Protein AF-A0A212QT91-F1 (afdb_monomer_lite)

Structure (mmCIF, N/CA/C/O backbone):
data_AF-A0A212QT91-F1
#
_entry.id   AF-A0A212QT91-F1
#
loop_
_atom_site.group_PDB
_atom_site.id
_atom_site.type_symbol
_atom_site.label_atom_id
_atom_site.label_alt_id
_atom_site.label_comp_id
_atom_site.label_asym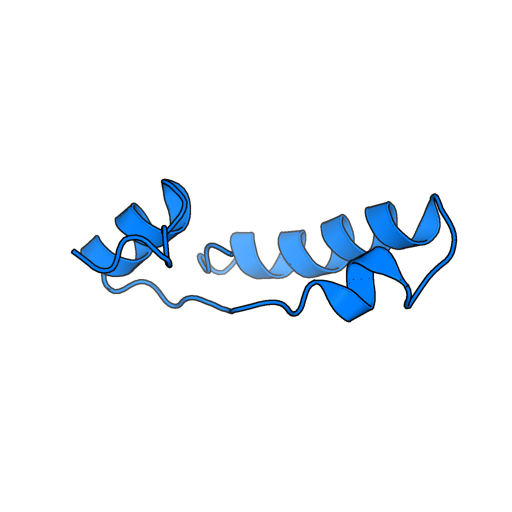_id
_atom_site.label_entity_id
_atom_site.label_seq_id
_atom_site.pdbx_PDB_ins_code
_atom_site.Cartn_x
_atom_site.Cartn_y
_atom_site.Cartn_z
_atom_site.occupancy
_atom_site.B_iso_or_equiv
_atom_site.auth_seq_id
_atom_site.auth_comp_id
_atom_site.auth_asym_id
_atom_site.auth_atom_id
_atom_site.pdbx_PDB_model_num
ATOM 1 N N . MET A 1 1 ? -22.807 0.186 0.922 1.00 54.81 1 MET A N 1
ATOM 2 C CA . MET A 1 1 ? -21.382 -0.170 0.728 1.00 54.81 1 MET A CA 1
ATOM 3 C C . MET A 1 1 ? -20.984 0.347 -0.646 1.00 54.81 1 MET A C 1
ATOM 5 O O . MET A 1 1 ? -21.661 -0.004 -1.602 1.00 54.81 1 MET A O 1
ATOM 9 N N . ASN A 1 2 ? -20.000 1.240 -0.753 1.00 58.16 2 ASN A N 1
ATOM 10 C CA . ASN A 1 2 ? -19.647 1.848 -2.037 1.00 58.16 2 ASN A CA 1
ATOM 11 C C . ASN A 1 2 ? -18.970 0.787 -2.927 1.00 58.16 2 ASN A C 1
ATOM 13 O O . ASN A 1 2 ? -17.879 0.330 -2.596 1.00 58.16 2 ASN A O 1
ATOM 17 N N . ALA A 1 3 ? -19.632 0.343 -4.001 1.00 77.81 3 ALA A N 1
ATOM 18 C CA . ALA A 1 3 ? -19.149 -0.748 -4.862 1.00 77.81 3 ALA A CA 1
ATOM 19 C C . ALA A 1 3 ? -17.813 -0.421 -5.559 1.00 77.81 3 ALA A C 1
ATOM 21 O O . ALA A 1 3 ? -17.111 -1.319 -6.016 1.00 77.81 3 ALA A O 1
ATOM 22 N N . TYR A 1 4 ? -17.447 0.860 -5.578 1.00 83.12 4 TYR A N 1
ATOM 23 C CA . TYR A 1 4 ? -16.270 1.394 -6.253 1.00 83.12 4 TYR A CA 1
ATOM 24 C C . TYR A 1 4 ? -15.016 1.470 -5.373 1.00 83.12 4 TYR A C 1
ATOM 26 O O . TYR A 1 4 ? -13.952 1.822 -5.871 1.00 83.12 4 TYR A O 1
ATOM 34 N N . PHE A 1 5 ? -15.106 1.154 -4.074 1.00 83.75 5 PHE A N 1
ATOM 35 C CA . PHE A 1 5 ? -13.969 1.282 -3.162 1.00 83.75 5 PHE A CA 1
ATOM 36 C C . PHE A 1 5 ? -13.894 0.119 -2.165 1.00 83.75 5 PHE A C 1
ATOM 38 O O . PHE A 1 5 ? -14.838 -0.148 -1.418 1.00 83.75 5 PHE A O 1
ATOM 45 N N . ARG A 1 6 ? -12.750 -0.577 -2.128 1.00 88.75 6 ARG A N 1
ATOM 46 C CA . ARG A 1 6 ? -12.514 -1.722 -1.235 1.00 88.75 6 ARG A CA 1
ATOM 47 C C . ARG A 1 6 ? -11.187 -1.566 -0.501 1.00 88.75 6 ARG A C 1
ATOM 49 O O . ARG A 1 6 ? -10.137 -1.497 -1.122 1.00 88.75 6 ARG A O 1
ATOM 56 N N . PHE A 1 7 ? -11.246 -1.595 0.829 1.00 89.06 7 PHE A N 1
ATOM 57 C CA . PHE 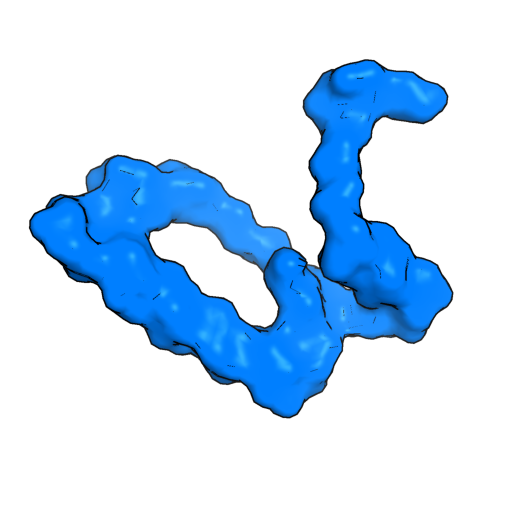A 1 7 ? -10.057 -1.712 1.672 1.00 89.06 7 PHE A CA 1
ATOM 58 C C . PHE A 1 7 ? -9.510 -3.145 1.663 1.00 89.06 7 PHE A C 1
ATOM 60 O O . PHE A 1 7 ? -10.284 -4.109 1.766 1.00 89.06 7 PHE A O 1
ATOM 67 N N . GLY A 1 8 ? -8.182 -3.272 1.613 1.00 87.88 8 GLY A N 1
ATOM 68 C CA . GLY A 1 8 ? -7.480 -4.528 1.862 1.00 87.88 8 GLY A CA 1
ATOM 69 C C . GLY A 1 8 ? -7.649 -5.019 3.311 1.00 87.88 8 GLY A C 1
ATOM 70 O O . GLY A 1 8 ? -8.083 -4.251 4.175 1.00 87.88 8 GLY A O 1
ATOM 71 N N . PRO A 1 9 ? -7.337 -6.296 3.603 1.00 87.12 9 PRO A N 1
ATOM 72 C CA . PRO A 1 9 ? -7.486 -6.871 4.944 1.00 87.12 9 PRO A CA 1
ATOM 73 C C . PRO A 1 9 ? -6.715 -6.103 6.029 1.00 87.12 9 PRO A C 1
ATOM 75 O O . PRO A 1 9 ? -7.283 -5.798 7.073 1.00 87.12 9 PRO A O 1
ATOM 78 N N . HIS A 1 10 ? -5.472 -5.709 5.740 1.00 83.56 10 HIS A N 1
ATOM 79 C CA . HIS A 1 10 ? -4.600 -4.968 6.656 1.00 83.56 10 HIS A CA 1
ATOM 80 C C . HIS A 1 10 ? -5.167 -3.585 7.022 1.00 83.56 10 HIS A C 1
ATOM 82 O O . HIS A 1 10 ? -5.241 -3.244 8.200 1.00 83.56 10 HIS A O 1
ATOM 88 N N . VAL A 1 11 ? -5.675 -2.817 6.045 1.00 89.19 11 VAL A N 1
ATOM 89 C CA . VAL A 1 11 ? -6.281 -1.501 6.318 1.00 89.19 11 VAL A CA 1
ATOM 90 C C . VAL A 1 11 ? -7.547 -1.654 7.160 1.00 89.19 11 VAL A C 1
ATOM 92 O O . VAL A 1 11 ? -7.816 -0.837 8.037 1.00 89.19 11 VAL A O 1
ATOM 95 N N . LYS A 1 12 ? -8.346 -2.704 6.924 1.00 91.31 12 LYS A N 1
ATOM 96 C CA . LYS A 1 12 ? -9.546 -2.968 7.736 1.00 91.31 12 LYS A CA 1
ATOM 97 C C . LYS A 1 12 ? -9.189 -3.213 9.201 1.00 91.31 12 LYS A C 1
ATOM 99 O O . LYS A 1 12 ? -9.843 -2.644 10.073 1.00 91.31 12 LYS A O 1
ATOM 104 N N . GLU A 1 13 ? -8.165 -4.022 9.459 1.00 89.88 13 GLU A N 1
ATOM 105 C CA . GLU A 1 13 ? -7.674 -4.318 10.808 1.00 89.88 13 GLU A CA 1
ATOM 106 C C . GLU A 1 13 ? -7.109 -3.069 11.494 1.00 89.88 13 GLU A C 1
ATOM 108 O O . GLU A 1 13 ? -7.524 -2.740 12.608 1.00 89.88 13 GLU A O 1
ATOM 113 N N . ALA A 1 14 ? -6.251 -2.317 10.799 1.00 89.25 14 ALA A N 1
ATOM 114 C CA . ALA A 1 14 ? -5.672 -1.077 11.308 1.00 89.25 14 ALA A CA 1
ATOM 115 C C . ALA A 1 14 ? -6.754 -0.050 11.674 1.00 89.25 14 ALA A C 1
ATOM 117 O O . ALA A 1 14 ? -6.736 0.524 12.764 1.00 89.25 14 ALA A O 1
ATOM 118 N N . ARG A 1 15 ? -7.776 0.116 10.820 1.00 91.12 15 ARG A N 1
ATOM 119 C CA . ARG A 1 15 ? -8.922 0.992 11.114 1.00 91.12 15 ARG A CA 1
ATOM 120 C C . ARG A 1 15 ? -9.708 0.524 12.334 1.00 91.12 15 ARG A C 1
ATOM 122 O O . ARG A 1 15 ? -10.084 1.360 13.154 1.00 91.12 15 ARG A O 1
ATOM 129 N N . ALA A 1 16 ? -9.953 -0.780 12.470 1.00 92.81 16 ALA A N 1
ATOM 130 C CA . ALA A 1 16 ? -10.676 -1.332 13.617 1.00 92.81 16 ALA A CA 1
ATOM 131 C C . ALA A 1 16 ? -9.934 -1.071 14.937 1.00 92.81 16 ALA A C 1
ATOM 133 O O . ALA A 1 16 ? -10.559 -0.773 15.953 1.00 92.81 16 ALA A O 1
ATOM 134 N N . ARG A 1 17 ? -8.597 -1.112 14.901 1.00 92.88 17 ARG A N 1
ATOM 135 C CA . ARG A 1 17 ? -7.720 -0.831 16.045 1.00 92.88 17 ARG A CA 1
ATOM 136 C C . ARG A 1 17 ? -7.363 0.646 16.223 1.00 92.88 17 ARG A C 1
ATOM 138 O O . ARG A 1 17 ? -6.607 0.965 17.134 1.00 92.88 17 ARG A O 1
ATOM 145 N N . ARG A 1 18 ? -7.892 1.544 15.380 1.00 90.00 18 ARG A N 1
ATOM 146 C CA . ARG A 1 18 ? -7.524 2.975 15.334 1.00 90.00 18 ARG A CA 1
ATOM 147 C C . ARG A 1 18 ? -6.009 3.194 15.222 1.00 90.00 18 ARG A C 1
ATOM 149 O O . ARG A 1 18 ? -5.472 4.149 15.774 1.00 90.00 18 ARG A O 1
ATOM 156 N N . GLN A 1 19 ? -5.332 2.296 14.515 1.00 88.88 19 GLN A N 1
ATOM 157 C CA . GLN A 1 19 ? -3.917 2.432 14.205 1.00 88.88 19 GLN A CA 1
ATOM 158 C C . GLN A 1 19 ? -3.712 3.506 13.128 1.00 88.88 19 GLN A C 1
ATOM 160 O O . GLN A 1 19 ? -4.594 3.705 12.283 1.00 88.88 19 GLN A O 1
ATOM 165 N N . PRO A 1 20 ? -2.566 4.208 13.149 1.00 85.44 20 PRO A N 1
ATOM 166 C CA . PRO A 1 20 ? -2.211 5.150 12.099 1.00 85.44 20 PRO A CA 1
ATOM 167 C C . PRO A 1 20 ? -2.078 4.426 10.752 1.00 85.44 20 PRO A C 1
ATOM 169 O O . PRO A 1 20 ? -1.527 3.330 10.672 1.00 85.44 20 PRO A O 1
ATOM 172 N N . ILE A 1 21 ? -2.596 5.052 9.694 1.00 87.00 21 ILE A N 1
ATOM 173 C CA . ILE A 1 21 ? -2.588 4.524 8.325 1.00 87.00 21 ILE A CA 1
ATOM 174 C C . ILE A 1 21 ? -1.986 5.587 7.417 1.00 87.00 21 ILE A C 1
ATOM 176 O O . ILE A 1 21 ? -2.389 6.751 7.471 1.00 87.00 21 ILE A O 1
ATOM 180 N N . VAL A 1 22 ? -1.051 5.174 6.566 1.00 84.62 22 VAL A N 1
ATOM 181 C CA . VAL A 1 22 ? -0.405 6.038 5.576 1.00 84.62 22 VAL A CA 1
ATOM 182 C C . VAL A 1 22 ? -0.822 5.568 4.189 1.00 84.62 22 VAL A C 1
ATOM 184 O O . VAL A 1 22 ? -0.537 4.441 3.799 1.00 84.62 22 VAL A O 1
ATOM 187 N N . ALA A 1 23 ? -1.511 6.429 3.441 1.00 85.00 23 ALA A N 1
ATOM 188 C CA . ALA A 1 23 ? -1.861 6.147 2.054 1.00 85.00 23 ALA A CA 1
ATOM 189 C C . ALA A 1 23 ? -0.671 6.452 1.134 1.00 85.00 23 ALA A C 1
ATOM 191 O O . ALA A 1 23 ? -0.027 7.491 1.274 1.00 85.00 23 ALA A O 1
ATOM 192 N N . LEU A 1 24 ? -0.413 5.569 0.167 1.00 80.31 24 LEU A N 1
ATOM 193 C CA . LEU A 1 24 ? 0.620 5.751 -0.851 1.00 80.31 24 LEU A CA 1
ATOM 194 C C . LEU A 1 24 ? -0.008 5.860 -2.240 1.00 80.31 24 LEU A C 1
ATOM 196 O O . LEU A 1 24 ? -0.916 5.107 -2.594 1.00 80.31 24 LEU A O 1
ATOM 200 N N . GLU A 1 25 ? 0.504 6.784 -3.047 1.00 80.94 25 GLU A N 1
ATOM 201 C CA . GLU A 1 25 ? 0.063 6.968 -4.425 1.00 80.94 25 GLU A CA 1
ATOM 202 C C . GLU A 1 25 ? 0.695 5.922 -5.359 1.00 80.94 25 GLU A C 1
ATOM 204 O O . GLU A 1 25 ? 1.912 5.737 -5.399 1.00 80.94 25 GLU A O 1
ATOM 209 N N . THR A 1 26 ? -0.128 5.245 -6.165 1.00 75.25 26 THR A N 1
ATOM 210 C CA . THR A 1 26 ? 0.331 4.177 -7.072 1.00 75.25 26 THR A CA 1
ATOM 211 C C . THR A 1 26 ? 1.099 4.701 -8.293 1.00 75.25 26 THR A C 1
ATOM 213 O O . THR A 1 26 ? 1.910 3.970 -8.860 1.00 75.25 26 THR A O 1
ATOM 216 N N . VAL A 1 27 ? 0.899 5.961 -8.698 1.00 68.00 27 VAL A N 1
ATOM 217 C CA . VAL A 1 27 ? 1.549 6.551 -9.886 1.00 68.00 27 VAL A CA 1
ATOM 218 C C . VAL A 1 27 ? 3.070 6.610 -9.727 1.00 68.00 27 VAL A C 1
ATOM 220 O O . VAL A 1 27 ? 3.800 6.250 -10.653 1.00 68.00 27 VAL A O 1
ATOM 223 N N . VAL A 1 28 ? 3.555 6.958 -8.532 1.00 62.53 28 VAL A N 1
ATOM 224 C CA . VAL A 1 28 ? 4.990 6.981 -8.201 1.00 62.53 28 VAL A CA 1
ATOM 225 C C . VAL A 1 28 ? 5.624 5.597 -8.380 1.00 62.53 28 VAL A C 1
ATOM 227 O O . VAL A 1 28 ? 6.729 5.478 -8.906 1.00 62.53 28 VAL A O 1
ATOM 230 N N . VAL A 1 29 ? 4.899 4.539 -8.010 1.00 62.59 29 VAL A N 1
ATOM 231 C CA . VAL A 1 29 ? 5.353 3.145 -8.130 1.00 62.59 29 VAL A CA 1
ATOM 232 C C . VAL A 1 29 ? 5.294 2.645 -9.577 1.00 62.59 29 VAL A C 1
ATOM 234 O O . VAL A 1 29 ? 6.172 1.908 -10.026 1.00 62.59 29 VAL A O 1
ATOM 237 N N . ALA A 1 30 ? 4.251 3.015 -10.318 1.00 62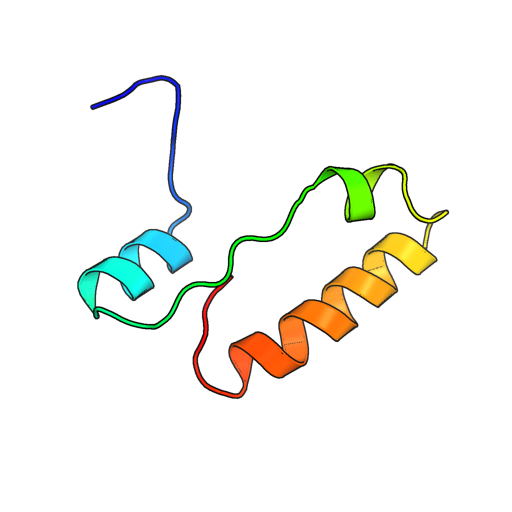.38 30 ALA A N 1
ATOM 238 C CA . ALA A 1 30 ? 3.995 2.470 -11.646 1.00 62.38 30 ALA A CA 1
ATOM 239 C C . ALA A 1 30 ? 4.805 3.156 -12.758 1.00 62.38 30 ALA A C 1
ATOM 241 O O . ALA A 1 30 ? 5.242 2.474 -13.684 1.00 62.38 30 ALA A O 1
ATOM 242 N N . PHE A 1 31 ? 5.018 4.472 -12.667 1.00 63.88 31 PHE A N 1
ATOM 243 C CA . PHE A 1 31 ? 5.593 5.270 -13.760 1.00 63.88 31 PHE A CA 1
ATOM 244 C C . PHE A 1 31 ? 6.753 6.175 -13.335 1.00 63.88 31 PHE A C 1
ATOM 246 O O . PHE A 1 31 ? 7.450 6.705 -14.195 1.00 63.88 31 PHE A O 1
ATOM 253 N N . 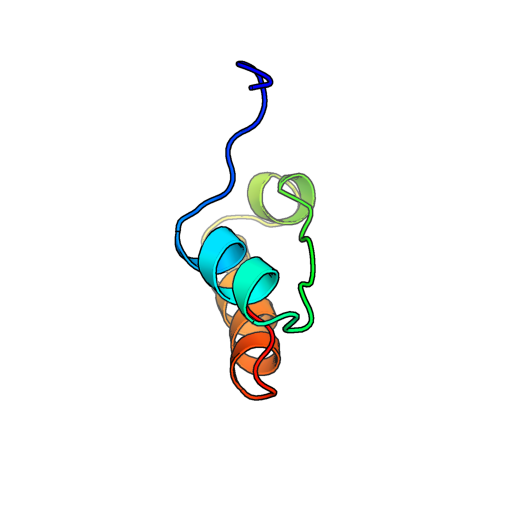GLY A 1 32 ? 6.991 6.338 -12.030 1.00 62.22 32 GLY A N 1
ATOM 254 C CA . GLY A 1 32 ? 8.066 7.195 -11.528 1.00 62.22 32 GLY A CA 1
ATOM 255 C C . GLY A 1 32 ? 9.467 6.588 -11.649 1.00 62.22 32 GLY A C 1
ATOM 256 O O . GLY A 1 32 ? 10.445 7.329 -11.625 1.00 62.22 32 GLY A O 1
ATOM 257 N N . LEU A 1 33 ? 9.587 5.258 -11.775 1.00 65.00 33 LEU A N 1
ATOM 258 C CA . LEU A 1 33 ? 10.874 4.554 -11.785 1.00 65.00 33 LEU A CA 1
ATOM 259 C C . LEU A 1 33 ? 10.871 3.336 -12.731 1.00 65.00 33 LEU A C 1
ATOM 261 O O . LEU A 1 33 ? 9.880 2.603 -12.787 1.00 65.00 33 LEU A O 1
ATOM 265 N N . PRO A 1 34 ? 11.987 3.051 -13.429 1.00 74.88 34 PRO A N 1
ATOM 266 C CA . PRO A 1 34 ? 12.131 1.834 -14.222 1.00 74.88 34 PRO A CA 1
ATOM 267 C C . PRO A 1 34 ? 12.200 0.585 -13.327 1.00 74.88 34 PRO A C 1
ATOM 269 O O . PRO A 1 34 ? 12.677 0.630 -12.190 1.00 74.88 34 PRO A O 1
ATOM 272 N N . ARG A 1 35 ? 11.762 -0.569 -13.846 1.00 72.69 35 ARG A N 1
ATOM 273 C CA . ARG A 1 35 ? 11.993 -1.864 -13.180 1.00 72.69 35 ARG A CA 1
ATOM 274 C C . ARG A 1 35 ? 13.493 -2.203 -13.202 1.00 72.69 35 ARG A C 1
ATOM 276 O O . ARG A 1 35 ? 14.127 -1.968 -14.227 1.00 72.69 35 ARG A O 1
ATOM 283 N N . PRO A 1 36 ? 14.063 -2.774 -12.124 1.00 78.88 36 PRO A N 1
ATOM 284 C CA . PRO A 1 36 ? 13.417 -3.200 -10.874 1.00 78.88 36 PRO A CA 1
ATOM 285 C C . PRO A 1 36 ? 13.395 -2.120 -9.773 1.00 78.88 36 PRO A C 1
ATOM 287 O O . PRO A 1 36 ? 12.940 -2.391 -8.663 1.00 78.88 36 PRO A O 1
ATOM 290 N N . ALA A 1 37 ? 13.893 -0.908 -10.044 1.00 74.06 37 ALA A N 1
ATOM 291 C CA . ALA A 1 37 ? 14.043 0.149 -9.041 1.00 74.06 37 ALA A CA 1
ATOM 292 C C . ALA A 1 37 ? 12.710 0.555 -8.391 1.00 74.06 37 ALA A C 1
ATOM 294 O O . ALA A 1 37 ? 12.678 0.862 -7.200 1.00 74.06 37 ALA A O 1
ATOM 295 N N . ASN A 1 38 ? 11.605 0.480 -9.135 1.00 69.25 38 ASN A N 1
ATOM 296 C CA . ASN A 1 38 ? 10.264 0.709 -8.602 1.00 69.25 38 ASN A CA 1
ATOM 297 C C . ASN A 1 38 ? 9.816 -0.309 -7.538 1.00 69.25 38 ASN A C 1
ATOM 299 O O . ASN A 1 38 ? 9.067 0.043 -6.637 1.00 69.25 38 ASN A O 1
ATOM 303 N N . LEU A 1 39 ? 10.275 -1.558 -7.596 1.00 73.94 39 LEU A N 1
ATOM 304 C CA . LEU A 1 39 ? 9.971 -2.555 -6.567 1.00 73.94 39 LEU A CA 1
ATOM 305 C C . LEU A 1 39 ? 10.868 -2.348 -5.345 1.00 73.94 39 LEU A C 1
ATOM 307 O O . LEU A 1 39 ? 10.404 -2.407 -4.208 1.00 73.94 39 LEU A O 1
ATOM 311 N N . SER A 1 40 ? 12.140 -2.021 -5.578 1.00 77.31 40 SER A N 1
ATOM 312 C CA . SER A 1 40 ? 13.096 -1.733 -4.507 1.00 77.31 40 SER A CA 1
ATOM 313 C C . SER A 1 40 ? 12.718 -0.490 -3.696 1.00 77.31 40 SER A C 1
ATOM 315 O O . SER A 1 40 ? 12.898 -0.491 -2.479 1.00 77.31 40 SER A O 1
ATOM 317 N N . ILE A 1 41 ? 12.187 0.566 -4.332 1.00 76.06 41 ILE A N 1
ATOM 318 C CA . ILE A 1 41 ? 11.721 1.761 -3.610 1.00 76.06 41 ILE A CA 1
ATOM 319 C C . ILE A 1 41 ? 10.500 1.438 -2.744 1.00 76.06 41 ILE A C 1
ATOM 321 O O . ILE A 1 41 ? 10.430 1.896 -1.610 1.00 76.06 41 ILE A O 1
ATOM 325 N N . VAL A 1 42 ? 9.573 0.612 -3.244 1.00 74.12 42 VAL A N 1
ATOM 326 C CA . VAL A 1 42 ? 8.370 0.213 -2.504 1.00 74.12 42 VAL A CA 1
ATOM 327 C C . VAL A 1 42 ? 8.774 -0.493 -1.220 1.00 74.12 42 VAL A C 1
ATOM 329 O O . VAL A 1 42 ? 8.348 -0.079 -0.149 1.00 74.12 42 VAL A O 1
ATOM 332 N N . SER A 1 43 ? 9.675 -1.472 -1.293 1.00 74.75 43 SER A N 1
ATOM 333 C CA . SER A 1 43 ? 10.166 -2.155 -0.092 1.00 74.75 43 SER A CA 1
ATOM 334 C C . SER A 1 43 ? 10.831 -1.195 0.901 1.00 74.75 43 SER A C 1
ATOM 336 O O . SER A 1 43 ? 10.563 -1.283 2.096 1.00 74.75 43 SER A O 1
ATOM 338 N N . LYS A 1 44 ? 11.638 -0.237 0.418 1.00 77.12 44 LYS A N 1
ATOM 339 C CA . LYS A 1 44 ? 12.314 0.761 1.269 1.00 77.12 44 LYS A CA 1
ATOM 340 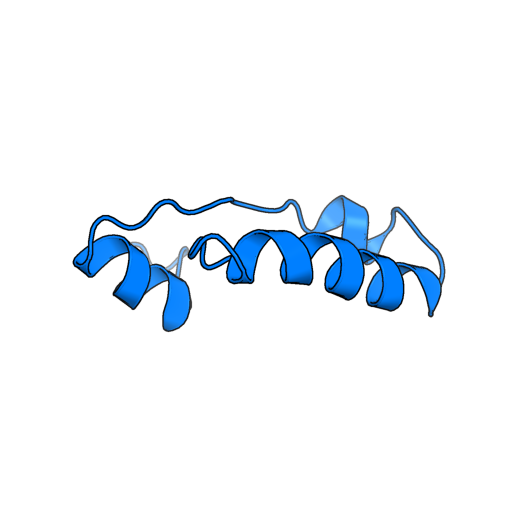C C . LYS A 1 44 ? 11.369 1.777 1.908 1.00 77.12 44 LYS A C 1
ATOM 342 O O . LYS A 1 44 ? 11.684 2.275 2.980 1.00 77.12 44 LYS A O 1
ATOM 347 N N . ILE A 1 45 ? 10.258 2.110 1.256 1.00 74.25 45 ILE A N 1
AT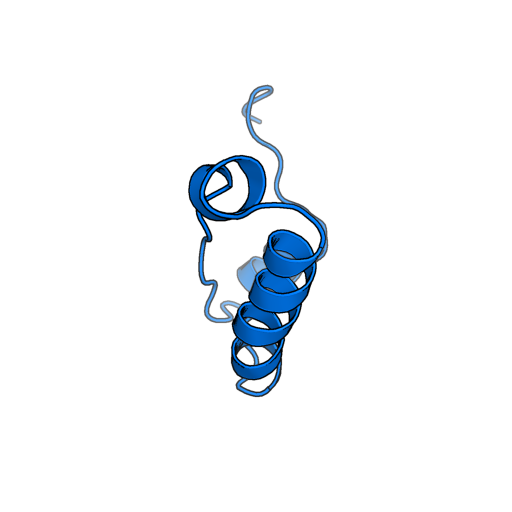OM 348 C CA . ILE A 1 45 ? 9.237 3.016 1.799 1.00 74.25 45 ILE A CA 1
ATOM 349 C C . ILE A 1 45 ? 8.350 2.265 2.796 1.00 74.25 45 ILE A C 1
ATOM 351 O O . ILE A 1 45 ? 8.037 2.799 3.852 1.00 74.25 45 ILE A O 1
ATOM 355 N N . LEU A 1 46 ? 7.975 1.020 2.490 1.00 71.81 46 LEU A N 1
ATOM 356 C CA . LEU A 1 46 ? 7.077 0.223 3.325 1.00 71.81 46 LEU A CA 1
ATOM 357 C C . LEU A 1 46 ? 7.741 -0.273 4.617 1.00 71.81 46 LEU A C 1
ATOM 359 O O . LEU A 1 46 ? 7.113 -0.214 5.671 1.00 71.81 46 LEU A O 1
ATOM 363 N N . GLN A 1 47 ? 8.996 -0.738 4.567 1.00 70.81 47 GLN A N 1
ATOM 364 C CA . GLN A 1 47 ? 9.711 -1.256 5.746 1.00 70.81 47 GLN A CA 1
ATOM 365 C C . GLN A 1 47 ? 9.666 -0.317 6.966 1.00 70.81 47 GLN A C 1
ATOM 367 O O . GLN A 1 47 ? 9.197 -0.746 8.019 1.00 70.81 47 GLN A O 1
ATOM 372 N N . PRO A 1 48 ? 10.079 0.959 6.860 1.00 66.81 48 PRO A N 1
ATOM 373 C CA . PRO A 1 48 ? 10.072 1.881 7.992 1.00 66.81 48 PRO A CA 1
ATOM 374 C C . PRO A 1 48 ? 8.675 2.369 8.392 1.00 66.81 48 PRO A C 1
ATOM 376 O O . PRO A 1 48 ? 8.572 3.086 9.377 1.00 66.81 48 PRO A O 1
ATOM 379 N N . LEU A 1 49 ? 7.609 2.027 7.659 1.00 65.88 49 LEU A N 1
ATOM 380 C CA . LEU A 1 49 ? 6.226 2.310 8.064 1.00 65.88 49 LEU A CA 1
ATOM 381 C C . LEU A 1 49 ? 5.654 1.162 8.905 1.00 65.88 49 LEU A C 1
ATOM 383 O O . LEU A 1 49 ? 4.972 1.408 9.897 1.00 65.88 49 LEU A O 1
ATOM 387 N N . VAL A 1 50 ? 6.015 -0.080 8.578 1.00 62.81 50 VAL A N 1
ATOM 388 C CA . VAL A 1 50 ? 5.593 -1.274 9.325 1.00 62.81 50 VAL A CA 1
ATOM 389 C C . VAL A 1 50 ? 6.276 -1.360 10.697 1.00 62.81 50 VAL A C 1
ATOM 391 O O . VAL A 1 50 ? 5.621 -1.706 11.679 1.00 62.81 50 VAL A O 1
ATOM 394 N N . GLU A 1 51 ? 7.556 -0.990 10.789 1.00 54.53 51 GLU A N 1
ATOM 395 C CA . GLU A 1 51 ? 8.351 -0.985 12.033 1.00 54.53 51 GLU A CA 1
ATOM 396 C C . GLU A 1 51 ? 7.743 -0.126 13.174 1.00 54.53 51 GLU A C 1
ATOM 398 O O . GLU A 1 51 ? 7.648 -0.614 14.300 1.00 54.53 51 GLU A O 1
ATOM 403 N N . PRO A 1 52 ? 7.253 1.109 12.938 1.00 55.28 52 PRO A N 1
ATOM 404 C CA . PRO A 1 52 ? 6.538 1.902 13.941 1.00 55.28 52 PRO A CA 1
ATOM 405 C C . PRO A 1 52 ? 5.044 1.546 14.079 1.00 55.28 52 PRO A C 1
ATOM 407 O O . PRO A 1 52 ? 4.306 2.260 14.759 1.00 55.28 52 PRO A O 1
ATOM 410 N N . GLY A 1 53 ? 4.573 0.458 13.459 1.00 52.66 53 GLY A N 1
ATOM 411 C CA . GLY A 1 53 ? 3.192 -0.018 13.585 1.00 52.66 53 GLY A CA 1
ATOM 412 C C . GLY A 1 53 ? 2.174 0.661 12.662 1.00 52.66 53 GLY A C 1
ATOM 413 O O . GLY A 1 53 ? 0.970 0.521 12.895 1.00 52.66 53 GLY A O 1
ATOM 414 N N . ALA A 1 54 ? 2.617 1.374 11.619 1.00 54.38 54 ALA A N 1
ATOM 415 C CA . ALA A 1 54 ? 1.733 1.855 10.562 1.00 54.38 54 ALA A CA 1
ATOM 416 C C . ALA A 1 54 ? 1.575 0.771 9.482 1.00 54.38 54 ALA A C 1
ATOM 418 O O . ALA A 1 54 ? 2.529 0.362 8.820 1.00 54.38 54 ALA A O 1
ATOM 419 N N . LEU A 1 55 ? 0.345 0.295 9.285 1.00 58.53 55 LEU A N 1
ATOM 420 C CA . LEU A 1 55 ? 0.021 -0.574 8.155 1.00 58.53 55 LEU A CA 1
ATOM 421 C C . LEU A 1 55 ? -0.337 0.292 6.941 1.00 58.53 55 LEU A C 1
ATOM 423 O O . LEU A 1 55 ? -1.199 1.171 7.034 1.00 58.53 55 LEU A O 1
ATOM 427 N N . CYS A 1 56 ? 0.351 0.039 5.828 1.00 54.16 56 CYS A N 1
ATOM 428 C CA . CYS A 1 56 ? 0.023 0.571 4.502 1.00 54.16 56 CYS A CA 1
ATOM 429 C C . CYS A 1 56 ? -1.147 -0.200 3.914 1.00 54.16 56 CYS A C 1
ATOM 431 O O . CYS A 1 56 ? -1.048 -1.443 3.981 1.00 54.16 56 CYS A O 1
#

Foldseek 3Di:
DPPPDDDDPQVVVCVVVVHAEDDDDCCCLPPVDDPPVSVVVVCVVQVVCVVVPYDD

pLDDT: mean 74.99, std 12.0, range [52.66, 92.88]

Sequence (56 aa):
MNAYFRFGPHVKEARARRQPIVALETVVVAFGLPRPANLSIVSKILQPLVEPGALC

Secondary structure (DSSP, 8-state):
--TT----HHHHHHHHTT--B----HHHHHHSS-TTHHHHHHHHHHHHHHTTT-B-

Radius of gyration: 13.23 Å; chains: 1; bounding box: 35×14×30 Å

InterPro domains:
  IPR007342 Pseudouridine-5'-phosphate glycosidase [PF04227] (10-53)
  IPR022830 Indigoidine synthase A-like [G3DSA:3.40.1790.10] (1-56)
  IPR022830 Indigoidine synthase A-like [SSF110581] (2-54)

Organism: NCBI:txid877466